Protein AF-A0A439Z434-F1 (afdb_monomer)

Mean predicted aligned error: 16.81 Å

Sequence (113 aa):
MVEHGQALDWPRYSHGAYAQQQAKAKAARIGLWVGTFQAPWEWRAQHADNKGPAISQSLGIISRQVVQSYSCQPRRYCSQIGSCEEAQWYLHNCSWGRKLDRDGDGRACETLC

Foldseek 3Di:
DLLQQQDDDDCVPNVCVCVVSVVNCCVVCHHCSVDDHDDPVNVCVVCVPPPPPPPPPPDDDDDDDPPPPDDQDVQLEPVSDDAQVNLLCCLPPPPSSVSQVPPNPSGGDDVRD

Solvent-accessible surface area (backbone atoms only — not comparable to full-atom values): 7109 Å² total; per-residue (Å²): 93,35,49,61,16,73,45,79,64,49,56,92,79,54,71,50,77,42,47,68,35,35,49,50,8,51,76,68,35,29,60,61,36,62,58,94,66,80,56,72,68,59,54,48,62,74,44,62,80,61,66,65,80,74,91,71,75,78,75,76,94,73,84,92,75,82,79,68,84,77,67,85,62,95,65,76,45,62,92,71,52,94,43,32,71,59,33,41,48,36,42,76,77,27,97,68,19,64,68,41,24,84,88,71,83,82,55,19,28,63,92,62,94

Secondary structure (DSSP, 8-state):
-TTTTSS---HHHHTTTTHHHHHHHHHTT-GGGGS----HHHHHHHTTT-----S--------S---------S--SGGG---HHHHHHHHHH-TTGGGS-SSSSS-TTTTT-

Structure (mmCIF, N/CA/C/O backbone):
data_AF-A0A439Z434-F1
#
_entry.id   AF-A0A439Z434-F1
#
loop_
_atom_site.group_PDB
_atom_site.id
_atom_site.type_symbol
_atom_site.label_atom_id
_atom_site.label_alt_id
_atom_site.label_comp_id
_atom_site.label_asym_id
_atom_site.label_entity_id
_atom_site.label_seq_id
_atom_site.pdbx_PDB_ins_code
_atom_site.Cartn_x
_atom_site.Cartn_y
_atom_site.Cartn_z
_atom_site.occupancy
_atom_site.B_iso_or_equiv
_atom_site.auth_seq_id
_atom_site.auth_comp_id
_atom_site.auth_asym_id
_atom_site.auth_atom_id
_atom_site.pdbx_PDB_model_num
ATOM 1 N N . MET A 1 1 ? -5.260 -5.576 24.165 1.00 88.94 1 MET A N 1
ATOM 2 C CA . MET A 1 1 ? -4.882 -5.155 22.797 1.00 88.94 1 MET A CA 1
ATOM 3 C C . MET A 1 1 ? -6.115 -4.905 21.918 1.00 88.94 1 MET A C 1
ATOM 5 O O . MET A 1 1 ? -6.472 -3.745 21.761 1.00 88.94 1 MET A O 1
ATOM 9 N N . VAL A 1 2 ? -6.828 -5.933 21.420 1.00 92.19 2 VAL A N 1
ATOM 10 C CA . VAL A 1 2 ? -8.035 -5.747 20.568 1.00 92.19 2 VAL A CA 1
ATOM 11 C C . VAL A 1 2 ? -9.181 -5.053 21.317 1.00 92.19 2 VAL A C 1
ATOM 13 O O . VAL A 1 2 ? -9.747 -4.092 20.810 1.00 92.19 2 VAL A O 1
ATOM 16 N N . GLU A 1 3 ? -9.468 -5.466 22.557 1.00 93.00 3 GLU A N 1
ATOM 17 C CA . GLU A 1 3 ? -10.556 -4.888 23.374 1.00 93.00 3 GLU A CA 1
ATOM 18 C C . GLU A 1 3 ? -10.351 -3.406 23.702 1.00 93.00 3 GLU A C 1
ATOM 20 O O . GLU A 1 3 ? -11.317 -2.676 23.870 1.00 93.00 3 GLU A O 1
ATOM 25 N N . HIS A 1 4 ? -9.098 -2.947 23.722 1.00 94.56 4 HIS A N 1
ATOM 26 C CA . HIS A 1 4 ? -8.743 -1.545 23.949 1.00 94.56 4 HIS A CA 1
ATOM 27 C C . HIS A 1 4 ? -8.609 -0.742 22.642 1.00 94.56 4 HIS A C 1
ATOM 29 O O . HIS A 1 4 ? -8.104 0.376 22.655 1.00 94.56 4 HIS A O 1
ATOM 35 N N . GLY A 1 5 ? -9.011 -1.313 21.500 1.00 93.12 5 GLY A N 1
ATOM 36 C CA . GLY A 1 5 ? -8.982 -0.637 20.200 1.00 93.12 5 GLY A CA 1
ATOM 37 C C . GLY A 1 5 ? -7.586 -0.438 19.606 1.00 93.12 5 GLY A C 1
ATOM 38 O O . GLY A 1 5 ? -7.430 0.382 18.710 1.00 93.12 5 GLY A O 1
ATOM 39 N N . GLN A 1 6 ? -6.569 -1.161 20.087 1.00 94.31 6 GLN A N 1
ATOM 40 C CA . GLN A 1 6 ? -5.179 -1.046 19.613 1.00 94.31 6 GLN A CA 1
ATOM 41 C C . GLN A 1 6 ? -4.858 -2.010 18.462 1.00 94.31 6 GLN A C 1
ATOM 43 O O . GLN A 1 6 ? -3.792 -1.927 17.861 1.00 94.31 6 GLN A O 1
ATOM 48 N N . ALA A 1 7 ? -5.750 -2.961 18.182 1.00 93.69 7 ALA A N 1
ATOM 49 C CA . ALA A 1 7 ? -5.567 -3.967 17.147 1.00 93.69 7 ALA A CA 1
ATOM 50 C C . ALA A 1 7 ? -6.907 -4.412 16.562 1.00 93.69 7 ALA A C 1
ATOM 52 O O . ALA A 1 7 ? -7.959 -4.241 17.180 1.00 93.69 7 ALA A O 1
ATOM 53 N N . LEU A 1 8 ? -6.829 -5.016 15.380 1.00 92.38 8 LEU A N 1
ATOM 54 C CA . LEU A 1 8 ? -7.963 -5.567 14.656 1.00 92.38 8 LEU A CA 1
ATOM 55 C C . LEU A 1 8 ? -7.998 -7.089 14.784 1.00 92.38 8 LEU A C 1
ATOM 57 O O . LEU A 1 8 ? -6.962 -7.751 14.724 1.00 92.38 8 LEU A O 1
ATOM 61 N N . ASP A 1 9 ? -9.201 -7.634 14.893 1.00 92.19 9 ASP A N 1
ATOM 62 C CA . ASP A 1 9 ? -9.451 -9.053 14.686 1.00 92.19 9 ASP A CA 1
ATOM 63 C C . ASP A 1 9 ? -9.440 -9.330 13.179 1.00 92.19 9 ASP A C 1
ATOM 65 O O . ASP A 1 9 ? -10.273 -8.790 12.450 1.00 92.19 9 ASP A O 1
ATOM 69 N N . TRP A 1 10 ? -8.471 -10.116 12.698 1.00 90.31 10 TRP A N 1
ATOM 70 C CA . TRP A 1 10 ? -8.333 -10.429 11.276 1.00 90.31 10 TRP A CA 1
ATOM 71 C C . TRP A 1 10 ? -8.922 -11.811 10.965 1.00 90.31 10 TRP A C 1
ATOM 73 O O . TRP A 1 10 ? -8.229 -12.815 11.166 1.00 90.31 10 TRP A O 1
ATOM 83 N N . PRO A 1 11 ? -10.140 -11.896 10.382 1.00 88.31 11 PRO A N 1
ATOM 84 C CA . PRO A 1 11 ? -10.877 -13.158 10.289 1.00 88.31 11 PRO A CA 1
ATOM 85 C C . PRO A 1 11 ? -10.133 -14.273 9.547 1.00 88.31 11 PRO A C 1
ATOM 87 O O . PRO A 1 11 ? -10.318 -15.442 9.862 1.00 88.31 11 PRO A O 1
ATOM 90 N N . ARG A 1 12 ? -9.251 -13.920 8.599 1.00 87.44 12 ARG A N 1
ATOM 91 C CA . ARG A 1 12 ? -8.466 -14.882 7.809 1.00 87.44 12 ARG A CA 1
ATOM 92 C C . ARG A 1 12 ?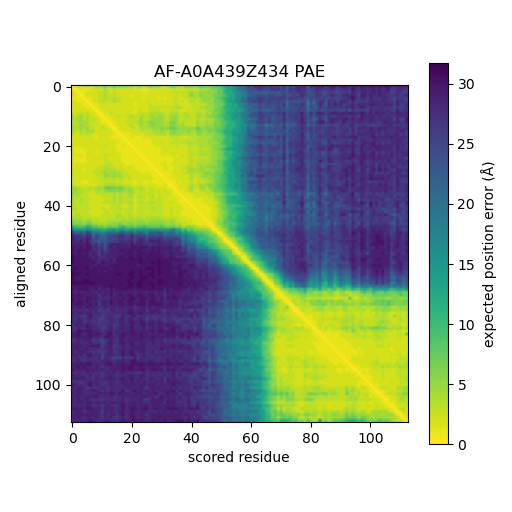 -7.484 -15.707 8.649 1.00 87.44 12 ARG A C 1
ATOM 94 O O . ARG A 1 12 ? -7.178 -16.826 8.260 1.00 87.44 12 ARG A O 1
ATOM 101 N N . TYR A 1 13 ? -6.972 -15.157 9.749 1.00 88.81 13 TYR A N 1
ATOM 102 C CA . TYR A 1 13 ? -5.962 -15.826 10.580 1.00 88.81 13 TYR A CA 1
ATOM 103 C C . TYR A 1 13 ? -6.465 -16.102 11.993 1.00 88.81 13 TYR A C 1
ATOM 105 O O . TYR A 1 13 ? -6.209 -17.173 12.536 1.00 88.81 13 TYR A O 1
ATOM 113 N N . SER A 1 14 ? -7.213 -15.172 12.588 1.00 90.38 14 SER A N 1
ATOM 114 C CA . SER A 1 14 ? -7.763 -15.348 13.934 1.00 90.38 14 SER A CA 1
ATOM 115 C C . SER A 1 14 ? -9.032 -16.195 13.965 1.00 90.38 14 SER A C 1
ATOM 117 O O . SER A 1 14 ? -9.454 -16.592 15.047 1.00 90.38 14 SER A O 1
ATOM 119 N N . HIS A 1 15 ? -9.665 -16.438 12.811 1.00 89.69 15 HIS A N 1
ATOM 120 C CA . HIS A 1 15 ? -10.944 -17.146 12.705 1.00 89.69 15 HIS A CA 1
ATOM 121 C C . HIS A 1 15 ? -12.053 -16.532 13.582 1.00 89.69 15 HIS A C 1
ATOM 123 O O . HIS A 1 15 ? -12.961 -17.227 14.027 1.00 89.69 15 HIS A O 1
ATOM 129 N N . GLY A 1 16 ? -11.982 -15.223 13.853 1.00 90.81 16 GLY A N 1
ATOM 130 C CA . GLY A 1 16 ? -12.977 -14.526 14.672 1.00 90.81 16 GLY A CA 1
ATOM 131 C C . GLY A 1 16 ? -12.779 -14.669 16.184 1.00 90.81 16 GLY A C 1
ATOM 132 O O . GLY A 1 16 ? -13.648 -14.247 16.948 1.00 90.81 16 GLY A O 1
ATOM 133 N N . ALA A 1 17 ? -11.655 -15.235 16.640 1.00 93.38 17 ALA A N 1
ATOM 134 C CA . ALA A 1 17 ? -11.379 -15.442 18.064 1.00 93.38 17 ALA A CA 1
ATOM 135 C C . ALA A 1 17 ? -11.477 -14.154 18.905 1.00 93.38 17 ALA A C 1
ATOM 137 O O . ALA A 1 17 ? -11.767 -14.230 20.099 1.00 93.38 17 ALA A O 1
ATOM 138 N N . TYR A 1 18 ? -11.267 -12.981 18.290 1.00 93.75 18 TYR A N 1
ATOM 139 C CA . TYR A 1 18 ? -11.308 -11.686 18.974 1.00 93.75 18 TYR A CA 1
ATOM 140 C C . TYR A 1 18 ? -12.487 -10.792 18.565 1.00 93.75 18 TYR A C 1
ATOM 142 O O . TYR A 1 18 ? -12.483 -9.584 18.830 1.00 93.75 18 TYR A O 1
ATOM 150 N N . ALA A 1 19 ? -13.513 -11.362 17.929 1.00 93.38 19 ALA A N 1
ATOM 151 C CA . ALA A 1 19 ? -14.645 -10.601 17.413 1.00 93.38 19 ALA A CA 1
ATOM 152 C C . ALA A 1 19 ? -15.404 -9.856 18.524 1.00 93.38 19 ALA A C 1
ATOM 154 O O . ALA A 1 19 ? -15.781 -8.695 18.347 1.00 93.38 19 ALA A O 1
ATOM 155 N N . GLN A 1 20 ? -15.577 -10.482 19.696 1.00 94.81 20 GLN A N 1
ATOM 156 C CA . GLN A 1 20 ? -16.258 -9.858 20.837 1.00 94.81 20 GLN A CA 1
ATOM 157 C C . GLN A 1 20 ? -15.468 -8.674 21.405 1.00 94.81 20 GLN A C 1
ATOM 159 O O . GLN A 1 20 ? -16.037 -7.620 21.681 1.00 94.81 20 GLN A O 1
ATOM 164 N N . GLN A 1 21 ? -14.149 -8.812 21.535 1.00 95.31 21 GLN A N 1
ATOM 165 C CA . GLN A 1 21 ? -13.261 -7.745 21.991 1.00 95.31 21 GLN A CA 1
ATOM 166 C C . GLN A 1 21 ? -13.287 -6.571 21.010 1.00 95.31 21 GLN A C 1
ATOM 168 O O . GLN A 1 21 ? -13.390 -5.417 21.423 1.00 95.31 21 GLN A O 1
ATOM 173 N N . GLN A 1 22 ? -13.265 -6.857 19.707 1.00 94.50 22 GLN A N 1
ATOM 174 C CA . GLN A 1 22 ? -13.373 -5.821 18.686 1.00 94.50 22 GLN A CA 1
ATOM 175 C C . GLN A 1 22 ? -14.735 -5.115 18.740 1.00 94.50 22 GLN A C 1
ATOM 177 O O . GLN A 1 22 ? -14.792 -3.895 18.595 1.00 94.50 22 GLN A O 1
ATOM 182 N N . ALA A 1 23 ? -15.827 -5.849 18.979 1.00 94.56 23 ALA A N 1
ATOM 183 C CA . ALA A 1 23 ? -17.159 -5.267 19.134 1.00 94.56 23 ALA A CA 1
ATOM 184 C C . ALA A 1 23 ? -17.232 -4.312 20.335 1.00 94.56 23 ALA A C 1
ATOM 186 O O . ALA A 1 23 ? -17.768 -3.211 20.206 1.00 94.56 23 ALA A O 1
ATOM 187 N N . LYS A 1 24 ? -16.624 -4.678 21.471 1.00 96.00 24 LYS A N 1
ATOM 188 C CA . LYS A 1 24 ? -16.525 -3.793 22.641 1.00 96.00 24 LYS A CA 1
ATOM 189 C C . LYS A 1 24 ? -15.723 -2.528 22.339 1.00 96.00 24 LYS A C 1
ATOM 191 O O . LYS A 1 24 ? -16.187 -1.434 22.646 1.00 96.00 24 LYS A O 1
ATOM 196 N N . ALA A 1 25 ? -14.570 -2.657 21.682 1.00 95.81 25 ALA A N 1
ATOM 197 C CA . ALA A 1 25 ? -13.744 -1.509 21.308 1.00 95.81 25 ALA A CA 1
ATOM 198 C C . ALA A 1 25 ? -14.474 -0.550 20.346 1.00 95.81 25 ALA A C 1
ATOM 200 O O . ALA A 1 25 ? -14.396 0.669 20.510 1.00 95.81 25 ALA A O 1
ATOM 201 N N . LYS A 1 26 ? -15.227 -1.101 19.381 1.00 93.75 26 LYS A N 1
ATOM 202 C CA . LYS A 1 26 ? -16.094 -0.339 18.467 1.00 93.75 26 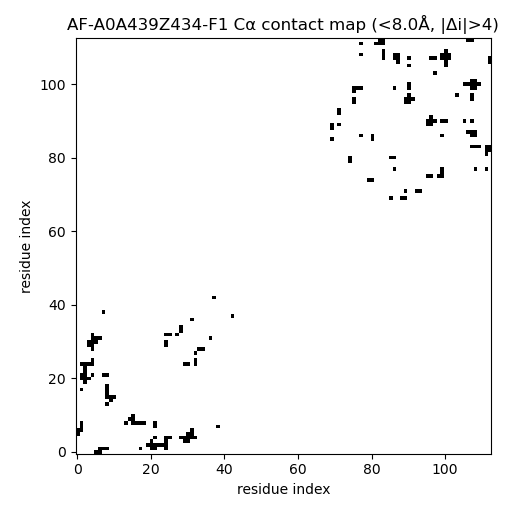LYS A CA 1
ATOM 203 C C . LYS A 1 26 ? -17.199 0.401 19.216 1.00 93.75 26 LYS A C 1
ATOM 205 O O . LYS A 1 26 ? -17.387 1.593 18.993 1.00 93.75 26 LYS A O 1
ATOM 210 N N . ALA A 1 27 ? -17.909 -0.289 20.111 1.00 95.12 27 ALA A N 1
ATOM 211 C CA . ALA A 1 27 ? -18.998 0.293 20.896 1.00 95.12 27 ALA A CA 1
ATOM 212 C C . ALA A 1 27 ? -18.503 1.412 21.824 1.00 95.12 27 ALA A C 1
ATOM 214 O O . ALA A 1 27 ? -19.160 2.441 21.962 1.00 95.12 27 ALA A O 1
ATOM 215 N N . ALA A 1 28 ? -17.316 1.235 22.407 1.00 95.69 28 ALA A N 1
ATOM 216 C CA . ALA A 1 28 ? -16.680 2.228 23.261 1.00 95.69 28 ALA A CA 1
ATOM 217 C C . ALA A 1 28 ? -16.026 3.386 22.481 1.00 95.69 28 ALA A C 1
ATOM 219 O O . ALA A 1 28 ? -15.622 4.365 23.102 1.00 95.69 28 ALA A O 1
ATOM 220 N N . ARG A 1 29 ? -15.918 3.295 21.144 1.00 94.88 29 ARG A N 1
ATOM 221 C CA . ARG A 1 29 ? -15.221 4.270 20.282 1.00 94.88 29 ARG A CA 1
ATOM 222 C C . ARG A 1 29 ? -13.814 4.603 20.780 1.00 94.88 29 ARG A C 1
ATOM 224 O O . ARG A 1 29 ? -13.432 5.765 20.876 1.00 94.88 29 ARG A O 1
ATOM 231 N N . ILE A 1 30 ? -13.042 3.574 21.116 1.00 94.62 30 ILE A N 1
ATOM 232 C CA . ILE A 1 30 ? -11.682 3.724 21.652 1.00 94.62 30 ILE A CA 1
ATOM 233 C C . ILE A 1 30 ? -10.616 3.285 20.649 1.00 94.62 30 ILE A C 1
ATOM 235 O O . ILE A 1 30 ? -10.844 2.415 19.804 1.00 94.62 30 ILE A O 1
ATOM 239 N N . GLY A 1 31 ? -9.429 3.884 20.761 1.00 93.88 31 GLY A N 1
ATOM 240 C CA . GLY A 1 31 ? -8.285 3.590 19.899 1.00 93.88 31 GLY A CA 1
ATOM 241 C C . GLY A 1 31 ? -8.583 3.890 18.431 1.00 93.88 31 GLY A C 1
ATOM 242 O O . GLY A 1 31 ? -9.008 4.993 18.092 1.00 93.88 31 GLY A O 1
ATOM 243 N N . LEU A 1 32 ? -8.402 2.891 17.564 1.00 93.56 32 LEU A N 1
ATOM 244 C CA . LEU A 1 32 ? -8.692 2.989 16.128 1.00 93.56 32 LEU A CA 1
ATOM 245 C C . LEU A 1 32 ? -10.152 3.395 15.835 1.00 93.56 32 LEU A C 1
ATOM 247 O O . LEU A 1 32 ? -10.427 3.935 14.770 1.00 93.56 32 LEU A O 1
ATOM 251 N N . TRP A 1 33 ? -11.081 3.173 16.773 1.00 94.31 33 TRP A N 1
ATOM 252 C CA . TRP A 1 33 ? -12.521 3.396 16.593 1.00 94.31 33 TRP A CA 1
ATOM 253 C C . TRP A 1 33 ? -13.032 4.767 17.067 1.00 94.31 33 TRP A C 1
ATOM 255 O O . TRP A 1 33 ? -14.242 4.983 17.069 1.00 94.31 33 TRP A O 1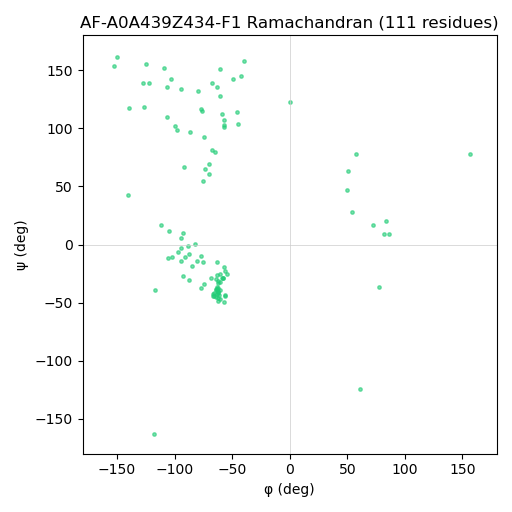
ATOM 265 N N . VAL A 1 34 ? -12.152 5.688 17.487 1.00 95.50 34 VAL A N 1
ATOM 266 C CA . VAL A 1 34 ? -12.547 7.068 17.856 1.00 95.50 34 VAL A CA 1
ATOM 267 C C . VAL A 1 34 ? -13.146 7.812 16.655 1.00 95.50 34 VAL A C 1
ATOM 269 O O . VAL A 1 34 ? -14.053 8.627 16.812 1.00 95.50 34 VAL A O 1
ATOM 272 N N . GLY A 1 35 ? -12.652 7.515 15.451 1.00 91.00 35 GLY A N 1
ATOM 273 C CA . GLY A 1 35 ? -13.135 8.075 14.192 1.00 91.00 35 GLY A CA 1
ATOM 274 C C . GLY A 1 35 ? -13.689 7.016 13.242 1.00 91.00 35 GLY A C 1
ATOM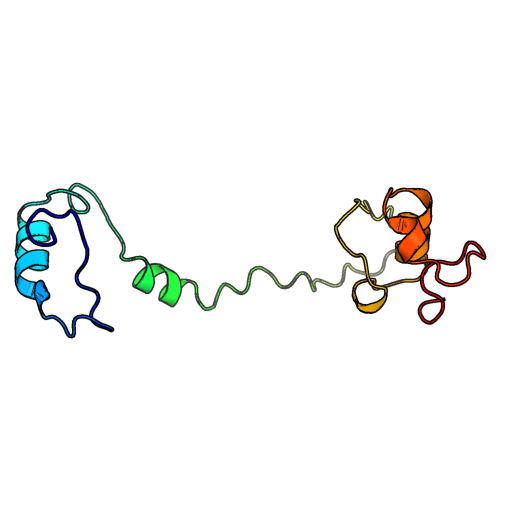 275 O O . GLY A 1 35 ? -13.975 5.877 13.616 1.00 91.00 35 GLY A O 1
ATOM 276 N N . THR A 1 36 ? -13.821 7.396 11.974 1.00 90.12 36 THR A N 1
ATOM 277 C CA . THR A 1 36 ? -14.121 6.459 10.895 1.00 90.12 36 THR A CA 1
ATOM 278 C C . THR A 1 36 ? -12.857 5.689 10.530 1.00 90.12 36 THR A C 1
ATOM 280 O O . THR A 1 36 ? -11.867 6.256 10.074 1.00 90.12 36 THR A O 1
ATOM 283 N N . PHE A 1 37 ? -12.885 4.376 10.737 1.00 91.31 37 PHE A N 1
ATOM 284 C CA . PHE A 1 37 ? -11.761 3.504 10.427 1.00 91.31 37 PHE A CA 1
ATOM 285 C C . PHE A 1 37 ? -12.218 2.358 9.530 1.00 91.31 37 PHE A C 1
ATOM 287 O O . PHE A 1 37 ? -13.065 1.552 9.917 1.00 91.31 37 PHE A O 1
ATOM 294 N N . GLN A 1 38 ? -11.643 2.295 8.330 1.00 92.00 38 GLN A N 1
ATOM 295 C CA . GLN A 1 38 ? -11.833 1.194 7.394 1.00 92.00 38 GLN A CA 1
ATOM 296 C C . GLN A 1 38 ? -10.708 0.178 7.574 1.00 92.00 38 GLN A C 1
ATOM 298 O O . GLN A 1 38 ? -9.531 0.542 7.631 1.00 92.00 38 GLN A O 1
ATOM 303 N N . ALA A 1 39 ? -11.051 -1.109 7.636 1.00 91.44 39 ALA A 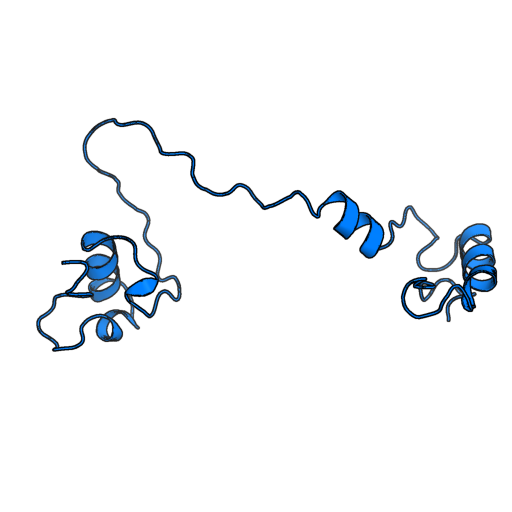N 1
ATOM 304 C CA . ALA A 1 39 ? -10.030 -2.128 7.784 1.00 91.44 39 ALA A CA 1
ATOM 305 C C . ALA A 1 39 ? -9.158 -2.223 6.512 1.00 91.44 39 ALA A C 1
ATOM 307 O O . ALA A 1 39 ? -9.693 -2.222 5.399 1.00 91.44 39 ALA A 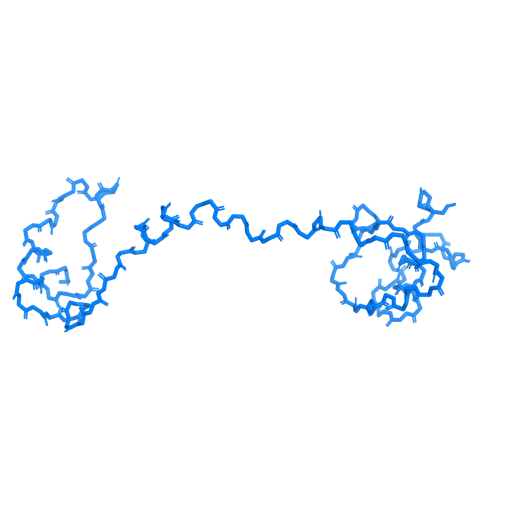O 1
ATOM 308 N N . PRO A 1 40 ? -7.824 -2.388 6.627 1.00 90.62 40 PRO A N 1
ATOM 309 C CA . PRO A 1 40 ? -6.941 -2.384 5.458 1.00 90.62 40 PRO A CA 1
ATOM 310 C C . PRO A 1 40 ? -7.270 -3.448 4.402 1.00 90.62 40 PRO A C 1
ATOM 312 O O . PRO A 1 40 ? -6.977 -3.264 3.223 1.00 90.62 40 PRO A O 1
ATOM 315 N N . TRP A 1 41 ? -7.853 -4.583 4.800 1.00 90.44 41 TRP A N 1
ATOM 316 C CA . TRP A 1 41 ? -8.272 -5.620 3.853 1.00 90.44 41 TRP A CA 1
ATOM 317 C C . TRP A 1 41 ? -9.542 -5.244 3.084 1.00 90.44 41 TRP A C 1
ATOM 319 O O . TRP A 1 41 ? -9.636 -5.597 1.915 1.00 90.44 41 TRP A O 1
ATOM 329 N N . GLU A 1 42 ? -10.478 -4.512 3.694 1.00 90.75 42 GLU A N 1
ATOM 330 C CA . GLU A 1 42 ? -11.662 -3.989 3.001 1.00 90.75 42 GLU A CA 1
ATOM 331 C C . GLU A 1 42 ? -11.240 -2.956 1.961 1.00 90.75 42 GLU A C 1
ATOM 333 O O . GLU A 1 42 ? -11.667 -3.038 0.813 1.00 90.75 42 GLU A O 1
ATOM 338 N N . TRP A 1 43 ? -10.323 -2.055 2.332 1.00 91.44 43 TRP A N 1
ATOM 339 C CA . TRP A 1 43 ? -9.748 -1.094 1.394 1.00 91.44 43 TRP A CA 1
ATOM 340 C C . TRP A 1 43 ? -9.086 -1.809 0.211 1.00 91.44 43 TRP A C 1
ATOM 342 O O . TRP A 1 43 ? -9.399 -1.519 -0.940 1.00 91.44 43 TRP A O 1
ATOM 352 N N . ARG A 1 44 ? -8.230 -2.808 0.478 1.00 89.19 44 ARG A N 1
ATOM 353 C CA . ARG A 1 44 ? -7.565 -3.581 -0.584 1.00 89.19 44 ARG A CA 1
ATOM 354 C C . ARG A 1 44 ? -8.546 -4.346 -1.468 1.00 89.19 44 ARG A C 1
ATOM 356 O O . ARG A 1 44 ? -8.299 -4.426 -2.660 1.00 89.19 44 ARG A O 1
ATOM 363 N N . ALA A 1 45 ? -9.627 -4.894 -0.915 1.00 88.06 45 ALA A N 1
ATOM 364 C CA . ALA A 1 45 ? -10.649 -5.582 -1.702 1.00 88.06 45 ALA A CA 1
ATOM 365 C C . ALA A 1 45 ? -11.391 -4.611 -2.633 1.00 88.06 45 ALA A C 1
ATOM 367 O O . ALA A 1 45 ? -11.593 -4.920 -3.799 1.00 88.06 45 ALA A O 1
ATOM 368 N N . GLN A 1 46 ? -11.725 -3.414 -2.142 1.00 88.75 46 GLN A N 1
ATOM 369 C CA . GLN A 1 46 ? -12.376 -2.368 -2.941 1.00 88.75 46 GLN A CA 1
ATOM 370 C C . GLN A 1 46 ? -11.455 -1.782 -4.020 1.00 88.75 46 GLN A C 1
ATOM 3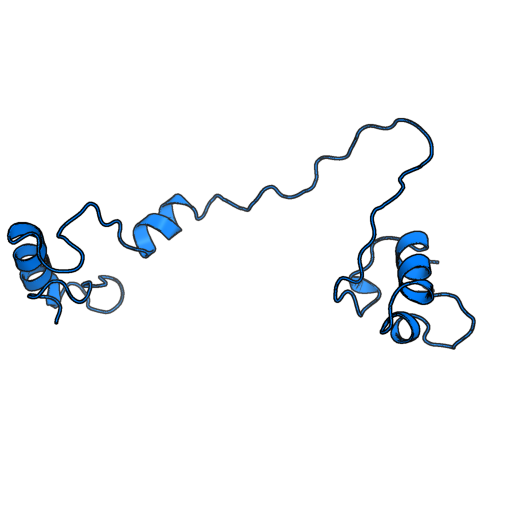72 O O . GLN A 1 46 ? -11.927 -1.334 -5.057 1.00 88.75 46 GLN A O 1
ATOM 377 N N . HIS A 1 47 ? -10.142 -1.785 -3.782 1.00 85.50 47 HIS A N 1
ATOM 378 C CA . HIS A 1 47 ? -9.139 -1.227 -4.691 1.00 85.50 47 HIS A CA 1
ATOM 379 C C . HIS A 1 47 ? -8.359 -2.309 -5.451 1.00 85.50 47 HIS A C 1
ATOM 381 O O . HIS A 1 47 ? -7.361 -1.990 -6.093 1.00 85.50 47 HIS A O 1
ATOM 387 N N . ALA A 1 48 ? -8.795 -3.572 -5.413 1.00 76.69 48 ALA A N 1
ATOM 388 C CA . ALA A 1 48 ? -8.144 -4.658 -6.147 1.00 76.69 48 ALA A CA 1
ATOM 389 C C . ALA A 1 48 ? -8.194 -4.425 -7.669 1.00 76.69 48 ALA A C 1
ATOM 391 O O . ALA A 1 48 ? -7.250 -4.774 -8.380 1.00 76.69 48 ALA A O 1
ATOM 392 N N . ASP A 1 49 ? -9.257 -3.764 -8.139 1.00 72.19 49 ASP A N 1
ATOM 393 C CA . ASP A 1 49 ? -9.481 -3.437 -9.549 1.00 72.19 49 ASP A CA 1
ATOM 394 C C . ASP A 1 49 ? -8.844 -2.109 -9.975 1.00 72.19 49 ASP A C 1
ATOM 396 O O . ASP A 1 49 ? -8.743 -1.834 -11.172 1.00 72.19 49 ASP A O 1
ATOM 400 N N . ASN A 1 50 ? -8.316 -1.321 -9.026 1.00 65.38 50 ASN A N 1
ATOM 401 C CA . ASN A 1 50 ? -7.399 -0.223 -9.325 1.00 65.38 50 ASN A CA 1
ATOM 402 C C . ASN A 1 50 ? -6.033 -0.805 -9.710 1.00 65.38 50 ASN A C 1
ATOM 404 O O . ASN A 1 50 ? -5.010 -0.569 -9.061 1.00 65.38 50 ASN A O 1
ATOM 408 N N . LYS A 1 51 ? -5.993 -1.534 -10.830 1.00 59.25 51 LYS A N 1
ATOM 409 C CA . LYS A 1 51 ? -4.815 -1.496 -11.685 1.00 59.25 51 LYS A CA 1
ATOM 410 C C . LYS A 1 51 ? -4.677 -0.019 -12.029 1.00 59.25 51 LYS A C 1
ATOM 412 O O . LYS A 1 51 ? -5.471 0.492 -12.816 1.00 59.25 51 LYS A O 1
ATOM 417 N N . GLY A 1 52 ? -3.761 0.685 -11.353 1.00 54.12 52 GLY A N 1
ATOM 418 C CA . GLY A 1 52 ? -3.434 2.074 -11.682 1.00 54.12 52 GLY A CA 1
ATOM 419 C C . GLY A 1 52 ? -3.351 2.205 -13.200 1.00 54.12 52 GLY A C 1
ATOM 420 O O . GLY A 1 52 ? -2.982 1.208 -13.831 1.00 54.12 52 GLY A O 1
ATOM 421 N N . PRO A 1 53 ? -3.765 3.347 -13.781 1.00 48.56 53 PRO A N 1
ATOM 422 C CA . PRO A 1 53 ? -4.024 3.444 -15.209 1.00 48.56 53 PRO A CA 1
ATOM 423 C C . PRO A 1 53 ? -2.862 2.786 -15.929 1.00 48.56 53 PRO A C 1
ATOM 425 O O . PRO A 1 53 ? -1.717 3.221 -15.789 1.00 48.56 53 PRO A O 1
ATOM 428 N N . ALA A 1 54 ? -3.137 1.668 -16.603 1.00 54.91 54 ALA A N 1
ATOM 429 C CA . ALA A 1 54 ? -2.173 1.117 -17.523 1.00 54.91 54 ALA A CA 1
ATOM 430 C C . ALA A 1 54 ? -1.938 2.267 -18.496 1.00 54.91 54 ALA A C 1
ATOM 432 O O . ALA A 1 54 ? -2.856 2.637 -19.229 1.00 54.91 54 ALA A O 1
ATOM 433 N N . ILE A 1 55 ? -0.776 2.918 -18.407 1.00 53.88 55 ILE A N 1
ATOM 434 C CA . ILE A 1 55 ? -0.369 3.964 -19.339 1.00 53.88 55 ILE A CA 1
ATOM 435 C C . ILE A 1 55 ? -0.166 3.243 -20.670 1.00 53.88 55 ILE A C 1
ATOM 437 O O . ILE A 1 55 ? 0.913 2.794 -21.029 1.00 53.88 55 ILE A O 1
ATOM 441 N N . SER A 1 56 ? -1.282 3.027 -21.340 1.00 58.16 56 SER A N 1
ATOM 442 C CA . SER A 1 56 ? -1.436 2.521 -22.687 1.00 58.16 56 SER A CA 1
ATOM 443 C C . SER A 1 56 ? -2.574 3.324 -23.311 1.00 58.16 56 SER A C 1
ATOM 445 O O . SER A 1 56 ? -3.475 2.805 -23.955 1.00 58.16 56 SER A O 1
ATOM 447 N N . GLN A 1 57 ? -2.563 4.635 -23.072 1.00 55.59 57 GLN A N 1
ATOM 448 C CA . GLN A 1 57 ? -3.154 5.548 -24.029 1.00 55.59 57 GLN A CA 1
ATOM 449 C C . GLN A 1 57 ? -2.053 5.841 -25.032 1.00 55.59 57 GLN A C 1
ATOM 451 O O . GLN A 1 57 ? -1.159 6.651 -24.795 1.00 55.59 57 GLN A O 1
ATOM 456 N N . SER A 1 58 ? -2.107 5.091 -26.130 1.00 57.44 58 SER A N 1
ATOM 457 C CA . SER A 1 58 ? -1.500 5.468 -27.394 1.00 57.44 58 SER A CA 1
ATOM 458 C C . SER A 1 58 ? -1.844 6.933 -27.666 1.00 57.44 58 SER A C 1
ATOM 460 O O . SER A 1 58 ? -2.986 7.260 -28.003 1.00 57.44 58 SER A O 1
ATOM 462 N N . LEU A 1 59 ? -0.875 7.821 -27.458 1.00 50.72 59 LEU A N 1
ATOM 463 C CA . LEU A 1 59 ? -0.979 9.202 -27.897 1.00 50.72 59 LEU A CA 1
ATOM 464 C C . LEU A 1 59 ? -1.127 9.200 -29.415 1.00 50.72 59 LEU A C 1
ATOM 466 O O . LEU A 1 59 ? -0.362 8.552 -30.131 1.00 50.72 59 LEU A O 1
ATOM 470 N N . GLY A 1 60 ? -2.163 9.900 -29.867 1.00 47.69 60 GLY A N 1
ATOM 471 C CA . GLY A 1 60 ? -2.484 10.080 -31.267 1.00 47.69 60 GLY A CA 1
ATOM 472 C C . GLY A 1 60 ? -1.273 10.514 -32.085 1.00 47.69 60 GLY A C 1
ATOM 473 O O . GLY A 1 60 ? -0.426 11.296 -31.656 1.00 47.69 60 GLY A O 1
ATOM 474 N N . ILE A 1 61 ? -1.233 9.980 -33.295 1.00 56.81 61 ILE A N 1
ATOM 475 C CA . ILE A 1 61 ? -0.323 10.345 -34.368 1.00 56.81 61 ILE A CA 1
ATOM 476 C C . ILE A 1 61 ? -0.493 11.841 -34.655 1.00 56.81 61 ILE A C 1
ATOM 478 O O . ILE A 1 61 ? -1.448 12.205 -35.331 1.00 56.81 61 ILE A O 1
ATOM 482 N N . ILE A 1 62 ? 0.431 12.691 -34.193 1.00 45.66 62 ILE A N 1
ATOM 483 C CA . ILE A 1 62 ? 0.839 13.910 -34.908 1.00 45.66 62 ILE A CA 1
ATOM 484 C C . ILE A 1 62 ? 2.361 14.071 -34.775 1.00 45.66 62 ILE A C 1
ATOM 486 O O . ILE A 1 62 ? 2.913 14.192 -33.687 1.00 45.66 62 ILE A O 1
ATOM 490 N N . SER A 1 63 ? 3.005 14.022 -35.940 1.00 50.97 63 SER A N 1
ATOM 491 C CA . SER A 1 63 ? 4.367 14.410 -36.310 1.00 50.97 63 SER A CA 1
ATOM 492 C C . SER A 1 63 ? 5.314 14.990 -35.249 1.00 50.97 63 SER A C 1
ATOM 494 O O . SER A 1 63 ? 5.145 16.103 -34.768 1.00 50.97 63 SER A O 1
ATOM 496 N N . ARG A 1 64 ? 6.444 14.280 -35.118 1.00 53.62 64 ARG A N 1
ATOM 497 C CA . ARG A 1 64 ? 7.817 14.814 -35.104 1.00 53.62 64 ARG A CA 1
ATOM 498 C C . ARG A 1 64 ? 8.114 15.868 -34.033 1.00 53.62 64 ARG A C 1
ATOM 500 O O . ARG A 1 64 ? 8.247 17.045 -34.328 1.00 53.62 64 ARG A O 1
ATOM 507 N N . GLN A 1 65 ? 8.311 15.366 -32.820 1.00 51.84 65 GLN A N 1
ATOM 508 C CA . GLN A 1 65 ? 9.356 15.714 -31.846 1.00 51.84 65 GLN A CA 1
ATOM 509 C C . GLN A 1 65 ? 8.813 15.316 -30.480 1.00 51.84 65 GLN A C 1
ATOM 511 O O . GLN A 1 65 ? 8.344 16.142 -29.701 1.00 51.84 65 GLN A O 1
ATOM 516 N N . VAL A 1 66 ? 8.859 14.015 -30.188 1.00 47.91 66 VAL A N 1
ATOM 517 C CA . VAL A 1 66 ? 8.715 13.592 -28.803 1.00 47.91 66 VAL A CA 1
ATOM 518 C C . VAL A 1 66 ? 10.041 13.952 -28.147 1.00 47.91 66 VAL A C 1
ATOM 520 O O . VAL A 1 66 ? 11.004 13.193 -28.204 1.00 47.91 66 VAL A O 1
ATOM 523 N N . VAL A 1 67 ? 10.112 15.144 -27.555 1.00 46.88 67 VAL A N 1
ATOM 524 C CA . VAL A 1 67 ? 11.034 15.376 -26.443 1.00 46.88 67 VAL A CA 1
ATOM 525 C C . VAL A 1 67 ? 10.514 14.479 -25.328 1.00 46.88 67 VAL A C 1
ATOM 527 O O . VAL A 1 67 ? 9.738 14.885 -24.469 1.00 46.88 67 VAL A O 1
ATOM 530 N N . GLN A 1 68 ? 10.849 13.196 -25.432 1.00 57.38 68 GLN A N 1
ATOM 531 C CA . GLN A 1 68 ? 10.674 12.241 -24.365 1.00 57.38 68 GLN A CA 1
ATOM 532 C C . GLN A 1 68 ? 11.505 12.807 -23.220 1.00 57.38 68 GLN A C 1
ATOM 534 O O . GLN A 1 68 ? 12.728 12.918 -23.322 1.00 57.38 68 GLN A O 1
ATOM 539 N N . SER A 1 69 ? 10.845 13.249 -22.154 1.00 66.94 69 SER A N 1
ATOM 540 C CA . SER A 1 69 ? 11.513 13.625 -20.915 1.00 66.94 69 SER A CA 1
ATOM 541 C C . SER A 1 69 ? 12.030 12.346 -20.260 1.00 66.94 69 SER A C 1
ATOM 543 O O . SER A 1 69 ? 11.484 11.862 -19.265 1.00 66.94 69 SER A O 1
ATOM 545 N N . TYR A 1 70 ? 13.040 11.740 -20.875 1.00 74.94 70 TYR A N 1
ATOM 546 C CA . TYR A 1 70 ? 13.745 10.620 -20.306 1.00 74.94 70 TYR A CA 1
ATOM 547 C C . TYR A 1 70 ? 14.417 11.119 -19.026 1.00 74.94 70 TYR A C 1
ATOM 549 O O . TYR A 1 70 ? 14.967 12.217 -18.946 1.00 74.94 70 TYR A O 1
ATOM 557 N N . SER A 1 71 ? 14.311 10.324 -17.976 1.00 81.25 71 SER A N 1
ATOM 558 C CA . SER A 1 71 ? 14.996 10.549 -16.708 1.00 81.25 71 SER A CA 1
ATOM 559 C C . SER A 1 71 ? 15.787 9.294 -16.399 1.00 81.25 71 SER A C 1
ATOM 561 O O . SER A 1 71 ? 15.422 8.226 -16.886 1.00 81.25 71 SER A O 1
ATOM 563 N N . CYS A 1 72 ? 16.851 9.395 -15.601 1.00 86.81 72 CYS A N 1
ATOM 564 C CA . CYS A 1 72 ? 17.699 8.257 -15.234 1.00 86.81 72 CYS A CA 1
ATOM 565 C C . CYS A 1 72 ? 16.995 7.262 -14.298 1.00 86.81 72 CYS A C 1
ATOM 567 O O . CYS A 1 72 ? 17.436 7.010 -13.176 1.00 86.81 72 CYS A O 1
ATOM 569 N N . GLN A 1 73 ? 15.897 6.685 -14.775 1.00 82.62 73 GLN A N 1
ATOM 570 C CA . GLN A 1 73 ? 15.185 5.578 -14.173 1.00 82.62 73 GLN A CA 1
ATOM 571 C C . GLN A 1 73 ? 16.121 4.369 -14.082 1.00 82.62 73 GLN A C 1
ATOM 573 O O . GLN A 1 73 ? 17.006 4.218 -14.915 1.00 82.62 73 GLN A O 1
ATOM 578 N N . PRO A 1 74 ? 15.956 3.470 -13.103 1.00 81.44 74 PRO A N 1
ATOM 579 C CA . PRO A 1 74 ? 16.831 2.310 -12.927 1.00 81.44 74 PRO A CA 1
ATOM 580 C C . PRO A 1 74 ? 16.567 1.195 -13.968 1.00 81.44 74 PRO A C 1
ATOM 582 O O . PRO A 1 74 ? 16.333 0.043 -13.610 1.00 81.44 74 PRO A O 1
ATOM 585 N N . ARG A 1 75 ? 16.615 1.531 -15.262 1.00 83.81 75 ARG A N 1
ATOM 586 C CA . ARG A 1 75 ? 16.422 0.654 -16.428 1.00 83.81 75 ARG A CA 1
ATOM 587 C C . ARG A 1 75 ? 17.771 0.098 -16.894 1.00 83.81 75 ARG A C 1
ATOM 589 O O . ARG A 1 75 ? 18.285 0.458 -17.941 1.00 83.81 75 ARG A O 1
ATOM 596 N N . ARG A 1 76 ? 18.396 -0.738 -16.062 1.00 85.88 76 ARG A N 1
ATOM 597 C CA . ARG A 1 76 ? 19.788 -1.199 -16.254 1.00 85.88 76 ARG A CA 1
ATOM 598 C C . ARG A 1 76 ? 19.940 -2.370 -17.230 1.00 85.88 76 ARG A C 1
ATOM 600 O O . ARG A 1 76 ? 21.056 -2.843 -17.415 1.00 85.88 76 ARG A O 1
ATOM 607 N N . TYR A 1 77 ? 18.840 -2.850 -17.802 1.00 87.88 77 TYR A N 1
ATOM 608 C CA . TYR A 1 77 ? 18.815 -3.971 -18.736 1.00 87.88 77 TYR A CA 1
ATOM 609 C C . TYR A 1 77 ? 18.071 -3.578 -20.011 1.00 87.88 77 TYR A C 1
ATOM 611 O O . TYR A 1 77 ? 17.003 -2.971 -19.934 1.00 87.88 77 TY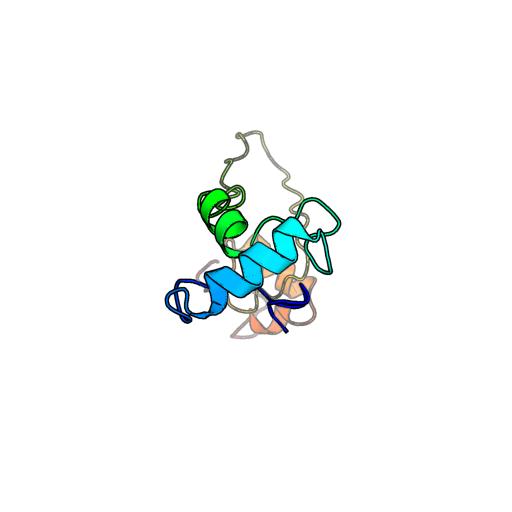R A O 1
ATOM 619 N N . CYS A 1 78 ? 18.584 -3.999 -21.169 1.00 88.62 78 CYS A N 1
ATOM 620 C CA . CYS A 1 78 ? 17.973 -3.716 -22.471 1.00 88.62 78 CYS A CA 1
ATOM 621 C C . CYS A 1 78 ? 16.542 -4.249 -22.604 1.00 88.62 78 CYS A C 1
ATOM 623 O O . CYS A 1 78 ? 15.714 -3.622 -23.249 1.00 88.62 78 CYS A O 1
ATOM 625 N N . SER A 1 79 ? 16.196 -5.333 -21.901 1.00 87.69 79 SER A N 1
ATOM 626 C CA . SER A 1 79 ? 14.823 -5.860 -21.844 1.00 87.69 79 SER A CA 1
ATOM 627 C C . SER A 1 79 ? 13.806 -4.906 -21.206 1.00 87.69 79 SER A C 1
ATOM 629 O O . SER A 1 79 ? 12.603 -5.129 -21.305 1.00 87.69 79 SER A O 1
ATOM 631 N N . GLN A 1 80 ? 14.272 -3.867 -20.512 1.00 86.94 80 GLN A N 1
ATOM 632 C CA . GLN A 1 80 ? 13.425 -2.871 -19.867 1.00 86.94 80 GLN A CA 1
ATOM 633 C C . GLN A 1 80 ? 13.247 -1.605 -20.713 1.00 86.94 80 GLN A C 1
ATOM 635 O O . GLN A 1 80 ? 12.483 -0.738 -20.286 1.00 86.94 80 GLN A O 1
ATOM 640 N N . ILE A 1 81 ? 13.952 -1.487 -21.840 1.00 87.19 81 ILE A N 1
ATOM 641 C CA . ILE A 1 81 ? 13.997 -0.309 -22.710 1.00 87.19 81 ILE A CA 1
ATOM 642 C C . ILE A 1 81 ? 13.204 -0.618 -23.980 1.00 87.19 81 ILE A C 1
ATOM 644 O O . ILE A 1 81 ? 13.299 -1.718 -24.520 1.00 87.19 81 ILE A O 1
ATOM 648 N N . GLY A 1 82 ? 12.377 0.328 -24.424 1.00 83.44 82 GLY A N 1
ATOM 649 C CA . GLY A 1 82 ? 11.436 0.094 -25.521 1.00 83.44 82 GLY A CA 1
ATOM 650 C C . GLY A 1 82 ? 11.957 0.503 -26.895 1.00 83.44 82 GLY A C 1
ATOM 651 O O . GLY A 1 82 ? 11.346 0.144 -27.899 1.00 83.44 82 GLY A O 1
ATOM 652 N N . SER A 1 83 ? 13.045 1.277 -26.962 1.00 86.69 83 SER A N 1
ATOM 653 C CA . SER A 1 83 ? 13.554 1.815 -28.226 1.00 86.69 83 SER A CA 1
ATOM 654 C C . SER A 1 83 ? 15.061 2.079 -28.224 1.00 86.69 83 SER A C 1
ATOM 656 O O . SER A 1 83 ? 15.659 2.368 -27.186 1.00 86.69 83 SER A O 1
ATOM 658 N N . CYS A 1 84 ? 15.652 2.038 -29.420 1.00 89.75 84 CYS A N 1
ATOM 659 C CA . CYS A 1 84 ? 17.045 2.410 -29.665 1.00 89.75 84 CYS A CA 1
ATOM 660 C C . CYS A 1 84 ? 17.351 3.849 -29.199 1.00 89.75 84 CYS A C 1
ATOM 662 O O . CYS A 1 84 ? 18.339 4.089 -28.512 1.00 89.75 84 CYS A O 1
ATOM 664 N N . GLU A 1 85 ? 16.469 4.811 -29.501 1.00 87.88 85 GLU A N 1
ATOM 665 C CA . GLU A 1 85 ? 16.653 6.226 -29.134 1.00 87.88 85 GLU A CA 1
ATOM 666 C C . GLU A 1 85 ? 16.667 6.442 -27.610 1.00 87.88 85 GLU A C 1
ATOM 668 O O . GLU A 1 85 ? 17.464 7.228 -27.097 1.00 87.88 85 GLU A O 1
ATOM 673 N N . GLU A 1 86 ? 15.821 5.714 -26.876 1.00 88.31 86 GLU A N 1
ATOM 674 C CA . GLU A 1 86 ? 15.789 5.713 -25.409 1.00 88.31 86 GLU A CA 1
ATOM 675 C C . GLU A 1 86 ? 17.066 5.095 -24.813 1.00 88.31 86 GLU A C 1
ATOM 677 O O . GLU A 1 86 ? 17.662 5.668 -23.896 1.00 88.31 86 GLU A O 1
ATOM 682 N N . ALA A 1 87 ? 17.535 3.966 -25.362 1.00 90.88 87 ALA A N 1
ATOM 683 C CA . ALA A 1 87 ? 18.777 3.316 -24.935 1.00 90.88 87 ALA A CA 1
ATOM 684 C C . ALA A 1 87 ? 19.992 4.235 -25.129 1.00 90.88 87 ALA A C 1
ATOM 686 O O . ALA A 1 87 ? 20.793 4.427 -24.207 1.00 90.88 87 ALA A O 1
ATOM 687 N N . GLN A 1 88 ? 20.085 4.861 -26.304 1.00 90.62 88 GLN A N 1
ATOM 688 C CA . GLN A 1 88 ? 21.138 5.811 -26.650 1.00 90.62 88 GLN A CA 1
ATOM 689 C C . GLN A 1 88 ? 21.106 7.036 -25.724 1.00 90.62 88 GLN A C 1
ATOM 691 O O . GLN A 1 88 ? 22.144 7.510 -25.261 1.00 90.62 88 GLN A O 1
ATOM 696 N N . TRP A 1 89 ? 19.913 7.543 -25.394 1.00 91.12 89 TRP A N 1
ATOM 697 C CA . TRP A 1 89 ? 19.784 8.660 -24.462 1.00 91.12 89 TRP A CA 1
ATOM 698 C C . TRP A 1 89 ? 20.326 8.297 -23.073 1.00 91.12 89 TRP A C 1
ATOM 700 O O . TRP A 1 89 ? 21.081 9.083 -22.493 1.00 91.12 89 TRP A O 1
ATOM 710 N N . TYR A 1 90 ? 20.019 7.101 -22.555 1.00 91.38 90 TYR A N 1
ATOM 711 C CA . TYR A 1 90 ? 20.553 6.635 -21.270 1.00 91.38 90 TYR A CA 1
ATOM 712 C C . TYR A 1 90 ? 22.072 6.481 -21.270 1.00 91.38 90 TYR A C 1
ATOM 714 O O . TYR A 1 90 ? 22.704 6.820 -20.266 1.00 91.38 90 TYR A O 1
ATOM 722 N N . LEU A 1 91 ? 22.663 6.036 -22.382 1.00 90.69 91 LEU A N 1
ATOM 723 C CA . LEU A 1 91 ? 24.114 5.929 -22.541 1.00 90.69 91 LEU A CA 1
ATOM 724 C C . LEU A 1 91 ? 24.824 7.266 -22.300 1.00 90.69 91 LEU A C 1
ATOM 726 O O . LEU A 1 91 ? 25.839 7.313 -21.604 1.00 90.69 91 LEU A O 1
ATOM 730 N N . HIS A 1 92 ? 24.271 8.350 -22.849 1.00 89.88 92 HIS A N 1
ATOM 731 C CA . HIS A 1 92 ? 24.881 9.679 -22.795 1.00 89.88 92 HIS A CA 1
ATOM 732 C C . HIS A 1 92 ? 24.509 10.488 -21.546 1.00 89.88 92 HIS A C 1
ATOM 734 O O . HIS A 1 92 ? 25.315 11.297 -21.090 1.00 89.88 92 HIS A O 1
ATOM 740 N N . ASN A 1 93 ? 23.312 10.288 -20.985 1.00 89.69 93 ASN A N 1
ATOM 741 C CA . ASN A 1 93 ? 22.768 11.164 -19.940 1.00 89.69 93 ASN A CA 1
ATOM 742 C C . ASN A 1 93 ? 22.796 10.549 -18.532 1.00 89.69 93 ASN A C 1
ATOM 744 O O . ASN A 1 93 ? 22.581 11.266 -17.555 1.00 89.69 93 ASN A O 1
ATOM 748 N N . CYS A 1 94 ? 23.068 9.245 -18.395 1.00 90.06 94 CYS A N 1
ATOM 749 C CA . CYS A 1 94 ? 23.003 8.551 -17.108 1.00 90.06 94 CYS A CA 1
ATOM 750 C C . CYS A 1 94 ? 24.321 7.879 -16.715 1.00 90.06 94 CYS A C 1
ATOM 752 O O . CYS A 1 94 ? 24.966 7.192 -17.502 1.00 90.06 94 CYS A O 1
ATOM 754 N N . SER A 1 95 ? 24.683 7.986 -15.431 1.00 90.06 95 SER A N 1
ATOM 755 C CA . SER A 1 95 ? 25.930 7.429 -14.877 1.00 90.06 95 SER A CA 1
ATOM 756 C C . SER A 1 95 ? 26.052 5.905 -15.005 1.00 90.06 95 SER A C 1
ATOM 758 O O . SER A 1 95 ? 27.155 5.368 -15.047 1.00 90.06 95 SER A O 1
ATOM 760 N N . TRP A 1 96 ? 24.923 5.197 -15.082 1.00 90.25 96 TRP A N 1
ATOM 761 C CA . TRP A 1 96 ? 24.861 3.748 -15.276 1.00 90.25 96 TRP A CA 1
ATOM 762 C C . TRP A 1 96 ? 24.704 3.335 -16.750 1.00 90.25 96 TRP A C 1
ATOM 764 O O . TRP A 1 96 ? 24.738 2.138 -17.031 1.00 90.25 96 TRP A O 1
ATOM 774 N N . GLY A 1 97 ? 24.573 4.291 -17.676 1.00 89.25 97 GLY A N 1
ATOM 775 C CA . GLY A 1 97 ? 24.287 4.054 -19.094 1.00 89.25 97 GLY A CA 1
ATOM 776 C C . GLY A 1 97 ? 25.339 3.213 -19.813 1.00 89.25 97 GLY A C 1
ATOM 777 O O . GLY A 1 97 ? 24.982 2.384 -20.640 1.00 89.25 97 GLY A O 1
ATOM 778 N N . ARG A 1 98 ? 26.618 3.307 -19.416 1.00 88.50 98 ARG A N 1
ATOM 779 C CA . ARG A 1 98 ? 27.704 2.461 -19.960 1.00 88.50 98 ARG A CA 1
ATOM 780 C C . ARG A 1 98 ? 27.464 0.958 -19.809 1.00 88.50 98 ARG A C 1
ATOM 782 O O . ARG A 1 98 ? 28.108 0.182 -20.488 1.00 88.50 98 ARG A O 1
ATOM 789 N N . LYS A 1 99 ? 26.577 0.526 -18.906 1.00 89.50 99 LYS A N 1
ATOM 790 C CA . LYS A 1 99 ? 26.232 -0.898 -18.754 1.00 89.50 99 LYS A CA 1
ATOM 791 C C . LYS A 1 99 ? 25.317 -1.422 -19.863 1.00 89.50 99 LYS A C 1
ATOM 793 O O . LYS A 1 99 ? 25.150 -2.633 -19.958 1.00 89.50 99 LYS A O 1
ATOM 798 N N . LEU A 1 100 ? 24.697 -0.531 -20.637 1.00 89.62 100 LEU A N 1
ATOM 799 C CA . LEU A 1 100 ? 23.846 -0.879 -21.777 1.00 89.62 100 LEU A CA 1
ATOM 800 C C . LEU A 1 100 ? 24.648 -1.105 -23.065 1.00 89.62 100 LEU A C 1
ATOM 802 O O . LEU A 1 100 ? 24.131 -1.711 -23.997 1.00 89.62 100 LEU A O 1
ATOM 806 N N . ASP A 1 101 ? 25.878 -0.602 -23.104 1.00 90.75 101 ASP A N 1
ATOM 807 C CA . ASP A 1 101 ? 26.833 -0.754 -24.196 1.00 90.75 101 ASP A CA 1
ATOM 808 C C . ASP A 1 101 ? 27.789 -1.900 -23.828 1.00 90.75 101 ASP A C 1
ATOM 810 O O . ASP A 1 101 ? 28.655 -1.763 -22.958 1.00 90.75 101 ASP A O 1
ATOM 814 N N . ARG A 1 102 ? 27.516 -3.088 -24.377 1.00 86.69 102 ARG A N 1
ATOM 815 C CA . ARG A 1 102 ? 28.165 -4.339 -23.960 1.00 86.69 102 ARG A CA 1
ATOM 816 C C . ARG A 1 102 ? 29.583 -4.454 -24.512 1.00 86.69 102 ARG A C 1
ATOM 818 O O . ARG A 1 102 ? 30.448 -5.009 -23.832 1.00 86.69 102 ARG A O 1
ATOM 825 N N . ASP A 1 103 ? 29.790 -3.993 -25.735 1.00 87.06 103 ASP A N 1
ATOM 826 C CA . ASP A 1 103 ? 31.032 -4.073 -26.498 1.00 87.06 103 ASP A CA 1
ATOM 827 C C . ASP A 1 103 ? 31.818 -2.752 -26.508 1.00 87.06 103 ASP A C 1
ATOM 829 O O . ASP A 1 103 ? 33.010 -2.760 -26.819 1.00 87.06 103 ASP A O 1
ATOM 833 N N . GLY A 1 104 ? 31.221 -1.654 -26.039 1.00 87.50 104 GLY A N 1
ATOM 834 C CA . GLY A 1 104 ? 31.894 -0.375 -25.818 1.00 87.50 104 GLY A CA 1
ATOM 835 C C . GLY A 1 104 ? 32.004 0.478 -27.079 1.00 87.50 104 GLY A C 1
ATOM 836 O O . GLY A 1 104 ? 32.884 1.342 -27.147 1.00 87.50 104 GLY A O 1
ATOM 837 N N . ASP A 1 105 ? 31.171 0.214 -28.086 1.00 86.88 105 ASP A N 1
ATOM 838 C CA . ASP A 1 105 ? 31.219 0.864 -29.397 1.00 86.88 105 ASP A CA 1
ATOM 839 C C . ASP A 1 105 ? 30.380 2.158 -29.460 1.00 86.88 105 ASP A C 1
ATOM 841 O O . ASP A 1 105 ? 30.370 2.865 -30.474 1.00 86.88 105 ASP A O 1
ATOM 845 N N . GLY A 1 106 ? 29.711 2.510 -28.357 1.00 86.19 106 GLY A N 1
ATOM 846 C CA . GLY A 1 106 ? 28.839 3.672 -28.258 1.00 86.19 106 GLY A CA 1
ATOM 847 C C . GLY A 1 106 ? 27.397 3.419 -28.706 1.00 86.19 106 GLY A C 1
ATOM 848 O O . GLY A 1 106 ? 26.631 4.384 -28.810 1.00 86.19 106 GLY A O 1
ATOM 849 N N . ARG A 1 107 ? 27.001 2.166 -28.963 1.00 88.88 107 ARG A N 1
ATOM 850 C CA . ARG A 1 107 ? 25.614 1.765 -29.233 1.00 88.88 107 ARG A CA 1
ATOM 851 C C . ARG A 1 107 ? 25.046 1.032 -28.025 1.00 88.88 107 ARG A C 1
ATOM 853 O O . ARG A 1 107 ? 25.388 -0.102 -27.712 1.00 88.88 107 ARG A O 1
ATOM 860 N N . ALA A 1 108 ? 24.120 1.688 -27.334 1.00 89.12 108 ALA A N 1
ATOM 861 C CA . ALA A 1 108 ? 23.419 1.047 -26.230 1.00 89.12 108 ALA A CA 1
ATOM 862 C C . ALA A 1 108 ? 22.319 0.139 -26.764 1.00 89.12 108 ALA A C 1
ATOM 8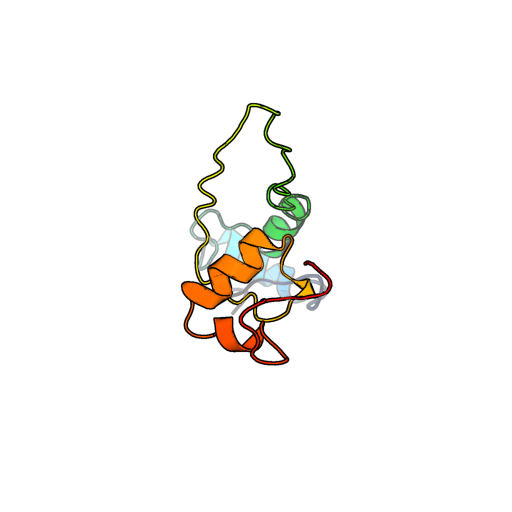64 O O . ALA A 1 108 ? 21.496 0.570 -27.568 1.00 89.12 108 ALA A O 1
ATOM 865 N N . CYS A 1 109 ? 22.264 -1.089 -26.252 1.00 90.50 109 CYS A N 1
ATOM 866 C CA . CYS A 1 109 ? 21.273 -2.066 -26.673 1.00 90.50 109 CYS A CA 1
ATOM 867 C C . CYS A 1 109 ? 21.202 -2.213 -28.206 1.00 90.50 109 CYS A C 1
ATOM 869 O O . CYS A 1 109 ? 20.134 -2.037 -28.799 1.00 90.50 109 CYS A O 1
ATOM 871 N N . GLU A 1 110 ? 22.304 -2.664 -28.830 1.00 83.94 110 GLU A N 1
ATOM 872 C CA . GLU A 1 110 ? 22.229 -3.537 -30.025 1.00 83.94 110 GLU A CA 1
ATOM 873 C C . GLU A 1 110 ? 21.083 -4.546 -29.828 1.00 83.94 110 GLU A C 1
ATOM 875 O O . GLU A 1 110 ? 20.708 -4.789 -28.701 1.00 83.94 110 GLU A O 1
ATOM 880 N N . THR A 1 111 ? 20.466 -5.185 -30.801 1.00 82.69 111 THR A N 1
ATOM 881 C CA . THR A 1 111 ? 19.167 -5.899 -30.635 1.00 82.69 111 THR A CA 1
ATOM 882 C C . THR A 1 111 ? 17.948 -4.976 -30.590 1.00 82.69 111 THR A C 1
ATOM 884 O O . THR A 1 111 ? 16.927 -5.357 -31.157 1.00 82.69 111 THR A O 1
ATOM 887 N N . LEU A 1 112 ? 18.021 -3.780 -29.985 1.00 82.19 112 LEU A N 1
ATOM 888 C CA . LEU A 1 112 ? 17.012 -2.719 -30.174 1.00 82.19 112 LEU A CA 1
ATOM 889 C C . LEU A 1 112 ? 17.400 -1.766 -31.312 1.00 82.19 112 LEU A C 1
ATOM 891 O O . LEU A 1 112 ? 16.521 -1.162 -31.933 1.00 82.19 112 LEU A O 1
ATOM 895 N N . CYS A 1 113 ? 18.706 -1.654 -31.554 1.00 77.31 113 CYS A N 1
ATOM 896 C CA . CYS A 1 113 ? 19.363 -1.104 -32.730 1.00 77.31 113 CYS A CA 1
ATOM 897 C C . CYS A 1 113 ? 20.050 -2.264 -33.496 1.00 77.31 113 CYS A C 1
ATOM 899 O O . CYS A 1 113 ? 20.254 -2.095 -34.711 1.00 77.31 113 CYS A O 1
#

pLDDT: mean 83.17, std 14.27, range [45.66, 96.0]

Radius of gyration: 25.91 Å; Cα contacts (8 Å, |Δi|>4): 107; chains: 1; bounding box: 51×33×60 Å